Protein AF-A0A7C6D7L3-F1 (afdb_monomer_lite)

Foldseek 3Di:
DDPLVVLLVQLVVLQVVLVVLCPDPDDPCSVVSSVVSNVSSVVSNVVSVVCVVCVVVVD

Structure (mmCIF, N/CA/C/O backbone):
data_AF-A0A7C6D7L3-F1
#
_entry.id   AF-A0A7C6D7L3-F1
#
loop_
_atom_site.group_PDB
_atom_site.id
_atom_site.type_symbol
_atom_site.label_atom_id
_atom_site.label_alt_id
_atom_site.label_comp_id
_atom_site.label_asym_id
_atom_site.label_entity_id
_atom_site.label_seq_id
_atom_site.pdbx_PDB_ins_code
_atom_site.Cartn_x
_atom_site.Cartn_y
_atom_site.Cartn_z
_atom_site.occupancy
_atom_site.B_iso_or_equiv
_atom_site.auth_seq_id
_atom_site.auth_comp_id
_atom_site.auth_asym_id
_atom_site.auth_atom_id
_atom_site.pdbx_PDB_model_num
ATOM 1 N N . MET A 1 1 ? 19.701 -0.237 -3.898 1.00 66.06 1 MET A N 1
ATOM 2 C CA . MET A 1 1 ? 18.250 -0.343 -4.124 1.00 66.06 1 MET A CA 1
ATOM 3 C C . MET A 1 1 ? 17.900 0.591 -5.266 1.00 66.06 1 MET A C 1
ATOM 5 O O . MET A 1 1 ? 18.217 1.773 -5.175 1.00 66.06 1 MET A O 1
ATOM 9 N N . THR A 1 2 ? 17.356 0.060 -6.356 1.00 88.50 2 THR A N 1
ATOM 10 C CA . THR A 1 2 ? 16.891 0.862 -7.498 1.00 88.50 2 THR A CA 1
ATOM 11 C C . THR A 1 2 ? 15.644 1.665 -7.111 1.00 88.50 2 THR A C 1
ATOM 13 O O . THR A 1 2 ? 14.952 1.331 -6.147 1.00 88.50 2 THR A O 1
ATOM 16 N N . HIS A 1 3 ? 15.337 2.746 -7.836 1.00 91.44 3 HIS A N 1
ATOM 17 C CA . HIS A 1 3 ? 14.159 3.569 -7.534 1.00 91.44 3 HIS A CA 1
ATOM 18 C C . HIS A 1 3 ? 12.858 2.745 -7.573 1.00 91.44 3 HIS A C 1
ATOM 20 O O . HIS A 1 3 ? 12.020 2.851 -6.678 1.00 91.44 3 HIS A O 1
ATOM 26 N N . ARG A 1 4 ? 12.739 1.844 -8.555 1.00 93.62 4 ARG A N 1
ATOM 27 C CA . ARG A 1 4 ? 11.637 0.884 -8.681 1.00 93.62 4 ARG A CA 1
ATOM 28 C C . ARG A 1 4 ? 11.503 -0.041 -7.468 1.00 93.62 4 ARG A C 1
ATOM 30 O O . ARG A 1 4 ? 10.395 -0.220 -6.969 1.00 93.62 4 ARG A O 1
ATOM 37 N N . GLU A 1 5 ? 12.604 -0.629 -7.000 1.00 94.81 5 GLU A N 1
ATOM 38 C CA . GLU A 1 5 ? 12.599 -1.503 -5.816 1.00 94.81 5 GLU A CA 1
ATOM 39 C C . GLU A 1 5 ? 12.075 -0.766 -4.583 1.00 94.81 5 GLU A C 1
ATOM 41 O O . GLU A 1 5 ? 11.258 -1.314 -3.846 1.00 94.81 5 GLU A O 1
ATOM 46 N N . ASN A 1 6 ? 12.471 0.499 -4.405 1.00 96.62 6 ASN A N 1
ATOM 47 C CA . ASN A 1 6 ? 11.977 1.318 -3.304 1.00 96.62 6 ASN A CA 1
ATOM 48 C C . ASN A 1 6 ? 10.461 1.565 -3.391 1.00 96.62 6 ASN A C 1
ATOM 50 O O . ASN A 1 6 ? 9.763 1.491 -2.380 1.00 96.62 6 ASN A O 1
ATOM 54 N N . LEU A 1 7 ? 9.933 1.843 -4.587 1.00 97.56 7 LEU A N 1
ATOM 55 C CA . LEU A 1 7 ? 8.491 2.023 -4.784 1.00 97.56 7 LEU A CA 1
ATOM 56 C C . LEU A 1 7 ? 7.713 0.734 -4.496 1.00 97.56 7 LEU A C 1
ATOM 58 O O . LEU A 1 7 ? 6.673 0.794 -3.843 1.00 97.56 7 LEU A O 1
ATOM 62 N N . LEU A 1 8 ? 8.230 -0.419 -4.930 1.00 98.12 8 LEU A N 1
ATOM 63 C CA . LEU A 1 8 ? 7.616 -1.719 -4.665 1.00 98.12 8 LEU A CA 1
ATOM 64 C C . LEU A 1 8 ? 7.591 -2.041 -3.165 1.00 98.12 8 LEU A C 1
ATOM 66 O O . LEU A 1 8 ? 6.551 -2.432 -2.640 1.00 98.12 8 LEU A O 1
ATOM 70 N N . GLU A 1 9 ? 8.705 -1.844 -2.461 1.00 98.44 9 GLU A N 1
ATOM 71 C CA . GLU A 1 9 ? 8.778 -2.082 -1.016 1.00 98.44 9 GLU A CA 1
ATOM 72 C C . GLU A 1 9 ? 7.780 -1.200 -0.254 1.00 98.44 9 GLU A C 1
ATOM 74 O O . GLU A 1 9 ? 7.028 -1.680 0.597 1.00 98.44 9 GLU A O 1
ATOM 79 N N . ARG A 1 10 ? 7.698 0.084 -0.618 1.00 98.50 10 ARG A N 1
ATOM 80 C CA . ARG A 1 10 ? 6.732 1.016 -0.026 1.00 98.50 10 ARG A CA 1
ATOM 81 C C . ARG A 1 10 ? 5.288 0.646 -0.354 1.00 98.50 10 ARG A C 1
ATOM 83 O O . ARG A 1 10 ? 4.434 0.785 0.518 1.00 98.50 10 ARG A O 1
ATOM 90 N N . ALA A 1 11 ? 5.011 0.156 -1.564 1.00 98.75 11 ALA A N 1
ATOM 91 C CA . ALA A 1 11 ? 3.688 -0.336 -1.942 1.00 98.75 11 ALA A CA 1
ATOM 92 C C . ALA A 1 11 ? 3.255 -1.515 -1.058 1.00 98.75 11 ALA A C 1
ATOM 94 O O . ALA A 1 11 ? 2.139 -1.523 -0.536 1.00 98.75 11 ALA A O 1
ATOM 95 N N . ILE A 1 12 ? 4.154 -2.480 -0.835 1.00 98.75 12 ILE A N 1
ATOM 96 C CA . ILE A 1 12 ? 3.904 -3.638 0.033 1.00 98.75 12 ILE A CA 1
ATOM 97 C C . ILE A 1 12 ? 3.652 -3.175 1.471 1.00 98.75 12 ILE A C 1
ATOM 99 O O . ILE A 1 12 ? 2.636 -3.541 2.061 1.00 98.75 12 ILE A O 1
ATOM 103 N N . ALA A 1 13 ? 4.526 -2.325 2.018 1.00 98.75 13 ALA A N 1
ATOM 104 C CA . ALA A 1 13 ? 4.387 -1.813 3.380 1.00 98.75 13 ALA A CA 1
ATOM 105 C C . ALA A 1 13 ? 3.072 -1.036 3.587 1.00 98.75 13 ALA A C 1
ATOM 107 O O . ALA A 1 13 ? 2.382 -1.233 4.592 1.00 98.75 13 ALA A O 1
ATOM 108 N N . ALA A 1 14 ? 2.687 -0.193 2.623 1.00 98.75 14 ALA A N 1
ATOM 109 C CA . ALA A 1 14 ? 1.427 0.545 2.656 1.00 98.75 14 ALA A CA 1
ATOM 110 C C . ALA A 1 14 ? 0.206 -0.390 2.610 1.00 98.75 14 ALA A C 1
ATOM 112 O O . ALA A 1 14 ? -0.740 -0.188 3.372 1.00 98.75 14 ALA A O 1
ATOM 113 N N . MET A 1 15 ? 0.235 -1.447 1.788 1.00 98.75 15 MET A N 1
ATOM 114 C CA . MET A 1 15 ? -0.866 -2.415 1.711 1.00 98.75 15 MET A CA 1
ATOM 115 C C . MET A 1 15 ? -1.002 -3.231 3.001 1.00 98.75 15 MET A C 1
ATOM 117 O O . MET A 1 15 ? -2.111 -3.412 3.498 1.00 98.75 15 MET A O 1
ATOM 121 N N . VAL A 1 16 ? 0.114 -3.685 3.580 1.00 98.69 16 VAL A N 1
ATOM 122 C CA . VAL A 1 16 ? 0.109 -4.382 4.876 1.00 98.69 16 VAL A CA 1
ATOM 123 C C . VAL A 1 16 ? -0.477 -3.475 5.959 1.00 98.69 16 VAL A C 1
ATOM 125 O O . VAL A 1 16 ? -1.386 -3.889 6.675 1.00 98.69 16 VAL A O 1
ATOM 128 N N . SER A 1 17 ? -0.056 -2.208 6.000 1.00 98.38 17 SER A N 1
ATOM 129 C CA . SER A 1 17 ? -0.595 -1.213 6.937 1.00 98.38 17 SER A CA 1
ATOM 130 C C . SER A 1 17 ? -2.100 -0.994 6.741 1.00 98.38 17 SER A C 1
ATOM 132 O O . SER A 1 17 ? -2.845 -0.872 7.715 1.00 98.38 17 SER A O 1
ATOM 134 N N . ALA A 1 18 ? -2.578 -0.980 5.490 1.00 98.50 18 ALA A N 1
ATOM 135 C CA . ALA A 1 18 ? -4.004 -0.907 5.190 1.00 98.50 18 ALA A CA 1
ATOM 136 C C . ALA A 1 18 ? -4.747 -2.103 5.809 1.00 98.50 18 ALA A C 1
ATOM 138 O O . ALA A 1 18 ? -5.715 -1.917 6.549 1.00 98.50 18 ALA A O 1
ATOM 139 N N . LEU A 1 19 ? -4.272 -3.328 5.566 1.00 98.12 19 LEU A N 1
ATOM 140 C CA . LEU A 1 19 ? -4.887 -4.553 6.087 1.00 98.12 19 LEU A CA 1
ATOM 141 C C . LEU A 1 19 ? -4.906 -4.595 7.620 1.00 98.12 19 LEU A C 1
ATOM 143 O O . LEU A 1 19 ? -5.911 -4.992 8.210 1.00 98.12 19 LEU A O 1
ATOM 147 N N . GLU A 1 20 ? -3.839 -4.141 8.275 1.00 97.88 20 GLU A N 1
ATOM 148 C CA . GLU A 1 20 ? -3.790 -4.018 9.735 1.00 97.88 20 GLU A CA 1
ATOM 149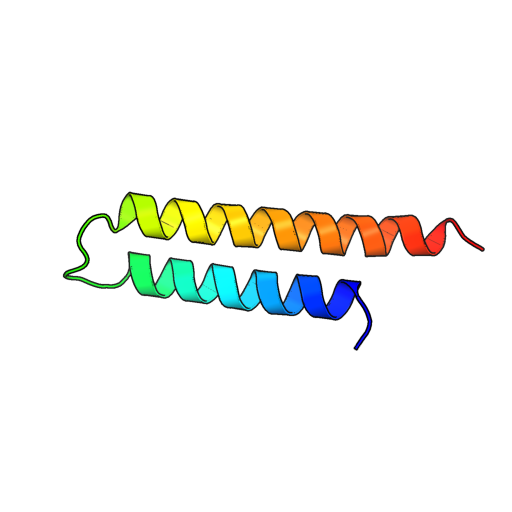 C C . GLU A 1 20 ? -4.850 -3.047 10.263 1.00 97.88 20 GLU A C 1
ATOM 151 O O . GLU A 1 20 ? -5.564 -3.370 11.216 1.00 97.88 20 GLU A O 1
ATOM 156 N N . VAL A 1 21 ? -4.998 -1.877 9.630 1.00 96.94 21 VAL A N 1
ATOM 157 C CA . VAL A 1 21 ? -6.050 -0.907 9.971 1.00 96.94 21 VAL A CA 1
ATOM 158 C C . VAL A 1 21 ? -7.431 -1.531 9.783 1.00 96.94 21 VAL A C 1
ATOM 160 O O . VAL A 1 21 ? -8.265 -1.432 10.684 1.00 96.94 21 VAL A O 1
ATOM 163 N N . TYR A 1 22 ? -7.668 -2.219 8.664 1.00 96.00 22 TYR A N 1
ATOM 164 C CA . TYR A 1 22 ? -8.954 -2.850 8.358 1.00 96.00 22 TYR A CA 1
ATOM 165 C C . TYR A 1 22 ? -9.333 -3.961 9.346 1.00 96.00 22 TYR A C 1
ATOM 167 O O . TYR A 1 22 ? -10.494 -4.074 9.740 1.00 96.00 22 TYR A O 1
ATOM 175 N N . ASN A 1 23 ? -8.353 -4.746 9.794 1.00 96.75 23 ASN A N 1
ATOM 176 C CA . ASN A 1 23 ? -8.568 -5.826 10.756 1.00 96.75 23 ASN A CA 1
ATOM 177 C C . ASN A 1 23 ? -8.634 -5.337 12.209 1.00 96.75 23 ASN A C 1
ATOM 179 O O . ASN A 1 23 ? -9.018 -6.101 13.098 1.00 96.75 23 ASN A O 1
ATOM 183 N N . LYS A 1 24 ? -8.297 -4.072 12.486 1.00 95.00 24 LYS A N 1
ATOM 184 C CA . LYS A 1 24 ? -8.353 -3.536 13.846 1.00 95.00 24 LYS A CA 1
ATOM 185 C C . LYS A 1 24 ? -9.820 -3.402 14.303 1.00 95.00 24 LYS A C 1
ATOM 187 O O . LYS A 1 24 ? -10.621 -2.733 13.635 1.00 95.00 24 LYS A O 1
ATOM 192 N N . PRO A 1 25 ? -10.206 -4.008 15.443 1.00 88.06 25 PRO A N 1
ATOM 193 C CA . PRO A 1 25 ? -11.604 -4.058 15.879 1.00 88.06 25 PRO A CA 1
ATOM 194 C C . PRO A 1 25 ? -12.151 -2.685 16.287 1.00 88.06 25 PRO A C 1
ATOM 196 O O . PRO A 1 25 ? -13.305 -2.373 16.009 1.00 88.06 25 PRO A O 1
ATOM 199 N N . THR A 1 26 ? -11.316 -1.837 16.890 1.00 91.25 26 THR A N 1
ATOM 200 C CA . THR A 1 26 ? -11.670 -0.478 17.315 1.00 91.25 26 THR A CA 1
ATOM 201 C C . THR A 1 26 ? -10.716 0.535 16.688 1.00 91.25 26 THR A C 1
ATOM 203 O O . THR A 1 26 ? -9.685 0.900 17.248 1.00 91.25 26 THR A O 1
ATOM 206 N N . PHE A 1 27 ? -11.067 0.996 15.489 1.00 92.56 27 PHE A N 1
ATOM 207 C CA . PHE A 1 27 ? -10.357 2.063 14.788 1.00 92.56 27 PHE A CA 1
ATOM 208 C C . PHE A 1 27 ? -11.381 3.047 14.223 1.00 92.56 27 PHE A C 1
ATOM 210 O O . PHE A 1 27 ? -12.227 2.684 13.404 1.00 92.56 27 PHE A O 1
ATOM 217 N N . ARG A 1 28 ? -11.354 4.296 14.695 1.00 93.88 28 ARG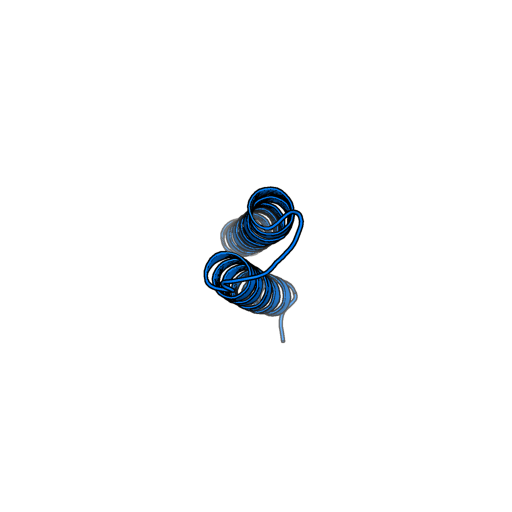 A N 1
ATOM 218 C CA . ARG A 1 28 ? -12.253 5.335 14.182 1.00 93.88 28 ARG A CA 1
ATOM 219 C C . ARG A 1 28 ? -11.814 5.705 12.764 1.00 93.88 28 ARG A C 1
ATOM 221 O O . ARG A 1 28 ? -10.626 5.901 12.549 1.00 93.88 28 ARG A O 1
ATOM 228 N N . TYR A 1 29 ? -12.763 5.808 11.834 1.00 95.25 29 TYR A N 1
ATOM 229 C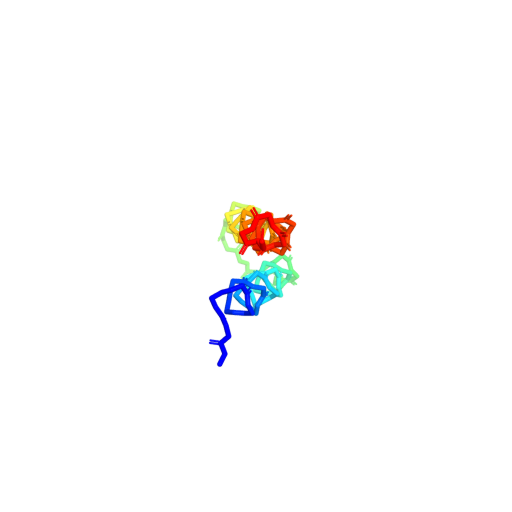 CA . TYR A 1 29 ? -12.501 6.045 10.404 1.00 95.25 29 TYR A CA 1
ATOM 230 C C . TYR A 1 29 ? -11.728 4.909 9.711 1.00 95.25 29 TYR A C 1
ATOM 232 O O . TYR A 1 29 ? -10.877 5.129 8.851 1.00 95.25 29 TYR A O 1
ATOM 240 N N . ARG A 1 30 ? -11.985 3.660 10.126 1.00 95.88 30 ARG A N 1
ATOM 241 C CA . ARG A 1 30 ? -11.280 2.468 9.631 1.00 95.88 30 ARG A CA 1
ATOM 242 C C . ARG A 1 30 ? -11.355 2.308 8.120 1.00 95.88 30 ARG A C 1
ATOM 244 O O . ARG A 1 30 ? -10.348 1.986 7.501 1.00 95.88 30 ARG A O 1
ATOM 251 N N . ALA A 1 31 ? -12.540 2.499 7.546 1.00 96.06 31 ALA A N 1
ATOM 252 C CA . ALA A 1 31 ? -12.741 2.334 6.114 1.00 96.06 31 ALA A CA 1
ATOM 253 C C . ALA A 1 31 ? -11.988 3.421 5.337 1.00 96.06 31 ALA A C 1
ATOM 255 O O . ALA A 1 31 ? -11.326 3.125 4.347 1.00 96.06 31 ALA A O 1
ATOM 256 N N . GLU A 1 32 ? -12.022 4.659 5.821 1.00 98.12 32 GLU A N 1
ATOM 257 C CA . GLU A 1 32 ? -11.358 5.809 5.220 1.00 98.12 32 GLU A CA 1
ATOM 258 C C . GLU A 1 32 ? -9.835 5.661 5.284 1.00 98.12 32 GLU A C 1
ATOM 260 O O . GLU A 1 32 ? -9.158 5.783 4.265 1.00 98.12 32 GLU A O 1
ATOM 265 N N . SER A 1 33 ? -9.285 5.322 6.454 1.00 97.88 33 SER A N 1
ATOM 266 C CA . SER A 1 33 ? -7.847 5.091 6.622 1.00 97.88 33 SER A CA 1
ATOM 267 C C . SER A 1 33 ? -7.349 3.879 5.833 1.00 97.88 33 SER A C 1
ATOM 269 O O . SER A 1 33 ? -6.302 3.974 5.195 1.00 97.88 33 SER A O 1
ATOM 271 N N . PHE A 1 34 ? -8.107 2.775 5.807 1.00 98.06 34 PHE A N 1
ATOM 272 C CA . PHE A 1 34 ? -7.824 1.645 4.916 1.00 98.06 34 PHE A CA 1
ATOM 273 C C . PHE A 1 34 ? -7.764 2.103 3.458 1.00 98.06 34 PHE A C 1
ATOM 275 O O . PHE A 1 34 ? -6.794 1.816 2.766 1.00 98.06 34 PHE A O 1
ATOM 282 N N . THR A 1 35 ? -8.776 2.846 3.008 1.00 98.44 35 THR A N 1
ATOM 283 C CA . THR A 1 35 ? -8.903 3.279 1.612 1.00 98.44 35 THR A CA 1
ATOM 284 C C . THR A 1 35 ? -7.736 4.170 1.196 1.00 98.44 35 THR A C 1
ATOM 286 O O . THR A 1 35 ? -7.146 3.941 0.145 1.00 98.44 35 THR A O 1
ATOM 289 N N . ILE A 1 36 ? -7.341 5.134 2.034 1.00 98.62 36 ILE A N 1
ATOM 290 C CA . ILE A 1 36 ? -6.190 6.012 1.767 1.00 98.62 36 ILE A CA 1
ATOM 291 C C . ILE A 1 36 ? -4.900 5.194 1.607 1.00 98.62 36 ILE A C 1
ATOM 293 O O . ILE A 1 36 ? -4.161 5.387 0.641 1.00 98.62 36 ILE A O 1
ATOM 297 N N . LEU A 1 37 ? -4.638 4.263 2.529 1.00 98.62 37 LEU A N 1
ATOM 298 C CA . LEU A 1 37 ? -3.433 3.429 2.497 1.00 98.62 37 LEU A CA 1
ATOM 299 C C . LEU A 1 37 ? -3.436 2.456 1.311 1.00 98.62 37 LEU A C 1
ATOM 301 O O . LEU A 1 37 ? -2.423 2.319 0.627 1.00 98.62 37 LEU A O 1
ATOM 305 N N . ALA A 1 38 ? -4.574 1.821 1.027 1.00 98.75 38 ALA A N 1
ATOM 306 C CA . ALA A 1 38 ? -4.720 0.890 -0.087 1.00 98.75 38 ALA A CA 1
ATOM 307 C C . ALA A 1 38 ? -4.550 1.591 -1.444 1.00 98.75 38 ALA A C 1
ATOM 309 O O . ALA A 1 38 ? -3.873 1.059 -2.323 1.00 98.75 38 ALA A O 1
ATOM 310 N N . ILE A 1 39 ? -5.107 2.797 -1.614 1.00 98.75 39 ILE A N 1
ATOM 311 C CA . ILE A 1 39 ? -4.913 3.602 -2.829 1.00 98.75 39 ILE A CA 1
ATOM 312 C C . ILE A 1 39 ? -3.440 3.987 -2.982 1.00 98.75 39 ILE A C 1
ATOM 314 O O . ILE A 1 39 ? -2.883 3.821 -4.066 1.00 98.75 39 ILE A O 1
ATOM 318 N N . ASN A 1 40 ? -2.783 4.435 -1.906 1.00 98.75 40 ASN A N 1
ATOM 319 C CA . ASN A 1 40 ? -1.359 4.768 -1.948 1.00 98.75 40 ASN A CA 1
ATOM 320 C C . ASN A 1 40 ? -0.493 3.562 -2.345 1.00 98.75 40 ASN A C 1
ATOM 322 O O . ASN A 1 40 ? 0.410 3.696 -3.170 1.00 98.75 40 ASN A O 1
ATOM 326 N N . ALA A 1 41 ? -0.799 2.380 -1.809 1.00 98.81 41 ALA A N 1
ATOM 327 C CA . ALA A 1 41 ? -0.119 1.144 -2.169 1.00 98.81 41 ALA A CA 1
ATOM 328 C C . ALA A 1 41 ? -0.266 0.814 -3.662 1.00 98.81 41 ALA A C 1
ATOM 330 O O . ALA A 1 41 ? 0.727 0.529 -4.331 1.00 98.81 41 ALA A O 1
ATOM 331 N N . TRP A 1 42 ? -1.485 0.902 -4.203 1.00 98.69 42 TRP A N 1
ATOM 332 C CA . TRP A 1 42 ? -1.739 0.678 -5.628 1.00 98.69 42 TRP A CA 1
ATOM 333 C C . TRP A 1 42 ? -1.035 1.702 -6.519 1.00 98.69 42 TRP A C 1
ATOM 335 O O . TRP A 1 42 ? -0.437 1.321 -7.523 1.00 98.69 42 TRP A O 1
ATOM 345 N N . GLU A 1 43 ? -1.044 2.981 -6.148 1.00 98.75 43 GLU A N 1
ATOM 346 C CA . GLU A 1 43 ? -0.351 4.035 -6.894 1.00 98.75 43 GLU A CA 1
ATOM 347 C C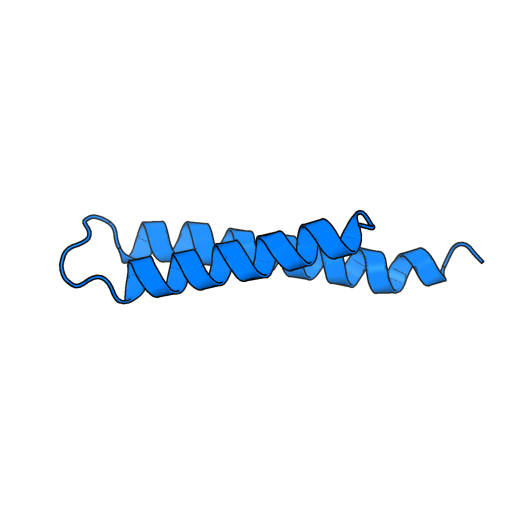 . GLU A 1 43 ? 1.161 3.771 -6.974 1.00 98.75 43 GLU A C 1
ATOM 349 O O . GLU A 1 43 ? 1.759 3.862 -8.048 1.00 98.75 43 GLU A O 1
ATOM 354 N N . LEU A 1 44 ? 1.783 3.398 -5.851 1.00 98.56 44 LEU A N 1
ATOM 355 C CA . LEU A 1 44 ? 3.206 3.062 -5.795 1.00 98.56 44 LEU A CA 1
ATOM 356 C C . LEU A 1 44 ? 3.531 1.796 -6.597 1.00 98.56 44 LEU A C 1
ATOM 358 O O . LEU A 1 44 ? 4.527 1.777 -7.320 1.00 98.56 44 LEU A O 1
ATOM 362 N N . LEU A 1 45 ? 2.681 0.767 -6.518 1.00 98.44 45 LEU A N 1
ATOM 363 C CA . LEU A 1 45 ? 2.847 -0.471 -7.278 1.00 98.44 45 LEU A CA 1
ATOM 364 C C . LEU A 1 45 ? 2.791 -0.212 -8.787 1.00 98.44 45 LEU A C 1
ATOM 366 O O . LEU A 1 45 ? 3.650 -0.693 -9.525 1.00 98.44 45 LEU A O 1
ATOM 370 N N . VAL A 1 46 ? 1.813 0.5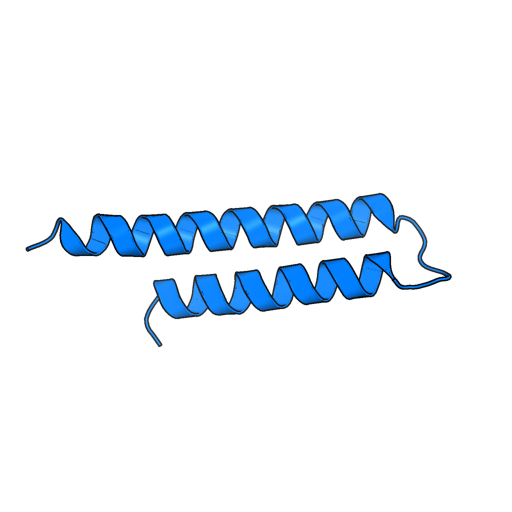73 -9.245 1.00 98.19 46 VAL A N 1
ATOM 371 C CA . VAL A 1 46 ? 1.672 0.927 -10.664 1.00 98.19 46 VAL A CA 1
ATOM 372 C C . VAL A 1 46 ? 2.870 1.744 -11.140 1.00 98.19 46 VAL A C 1
ATOM 374 O O . VAL A 1 46 ? 3.405 1.451 -12.205 1.00 98.19 46 VAL A O 1
ATOM 377 N N . LYS A 1 47 ? 3.361 2.703 -10.344 1.00 96.56 47 LYS A N 1
ATOM 378 C CA . LYS A 1 47 ? 4.588 3.451 -10.668 1.00 96.56 47 LYS A CA 1
ATOM 379 C C . LYS A 1 47 ? 5.809 2.536 -10.776 1.00 96.56 47 LYS A C 1
ATOM 381 O O . LYS A 1 47 ? 6.587 2.672 -11.715 1.00 96.56 47 LYS A O 1
ATOM 386 N N . ALA A 1 48 ? 5.964 1.579 -9.860 1.00 96.56 48 ALA A N 1
ATOM 387 C CA . ALA A 1 48 ? 7.045 0.597 -9.922 1.00 96.56 48 ALA A CA 1
ATOM 388 C C . ALA A 1 48 ? 6.942 -0.292 -11.175 1.00 96.56 48 ALA A C 1
ATOM 390 O O . ALA A 1 48 ? 7.948 -0.547 -11.834 1.00 96.56 48 ALA A O 1
ATOM 391 N N . LYS A 1 49 ? 5.733 -0.742 -11.529 1.00 95.56 49 LYS A N 1
ATOM 392 C CA . LYS A 1 49 ? 5.492 -1.529 -12.746 1.00 95.56 49 LYS A CA 1
ATOM 393 C C . LYS A 1 49 ? 5.776 -0.720 -14.008 1.00 95.56 49 LYS A C 1
ATOM 395 O O . LYS A 1 49 ? 6.420 -1.232 -14.910 1.00 95.56 49 LYS A O 1
ATOM 400 N N . TRP A 1 50 ? 5.353 0.540 -14.046 1.00 95.62 50 TRP A N 1
ATOM 401 C CA . TRP A 1 50 ? 5.628 1.427 -15.171 1.00 95.62 50 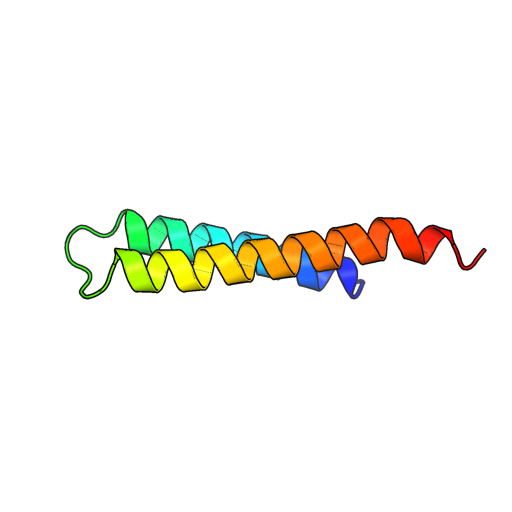TRP A CA 1
ATOM 402 C C . TRP A 1 50 ? 7.133 1.621 -15.373 1.00 95.62 50 TRP A C 1
ATOM 404 O O . TRP A 1 50 ? 7.611 1.455 -16.487 1.00 95.62 50 TRP A O 1
ATOM 414 N N . LEU A 1 51 ? 7.893 1.873 -14.301 1.00 93.50 51 LEU A N 1
ATOM 415 C CA . LEU A 1 51 ? 9.354 1.958 -14.396 1.00 93.50 51 LEU A CA 1
ATOM 416 C C . LEU A 1 51 ? 9.982 0.649 -14.871 1.00 93.50 51 LEU A C 1
ATOM 418 O O . LEU A 1 51 ? 10.895 0.699 -15.674 1.00 93.50 51 LEU A O 1
ATOM 422 N N . LEU A 1 52 ? 9.485 -0.510 -14.423 1.00 92.56 52 LEU A N 1
ATOM 423 C CA . LEU A 1 52 ? 9.966 -1.803 -14.921 1.00 92.56 52 LEU A CA 1
ATOM 424 C C . LEU A 1 52 ? 9.806 -1.927 -16.438 1.00 92.56 52 LEU A C 1
ATOM 426 O O . LEU A 1 52 ? 10.715 -2.393 -17.104 1.00 92.56 52 LEU A O 1
ATOM 430 N N . ASP A 1 53 ? 8.646 -1.524 -16.952 1.00 93.19 53 ASP A N 1
ATOM 431 C CA . ASP A 1 53 ? 8.303 -1.696 -18.362 1.00 93.19 53 ASP A CA 1
ATOM 432 C C . ASP A 1 53 ? 8.961 -0.645 -19.270 1.00 93.19 53 ASP A C 1
ATOM 434 O O . ASP A 1 53 ? 9.101 -0.887 -20.462 1.00 93.19 53 ASP A O 1
ATOM 438 N N . ASN A 1 54 ? 9.319 0.527 -18.727 1.00 90.12 54 ASN A N 1
ATOM 439 C CA . ASN A 1 54 ? 9.840 1.663 -19.499 1.00 90.12 54 ASN A CA 1
ATOM 440 C C . ASN A 1 54 ? 11.347 1.909 -19.285 1.00 90.12 54 ASN A C 1
ATOM 442 O O . ASN A 1 54 ? 11.948 2.591 -20.108 1.00 90.12 54 ASN A O 1
ATOM 446 N N . ASP A 1 55 ? 11.985 1.349 -18.244 1.00 68.38 55 ASP A N 1
ATOM 447 C CA . ASP A 1 55 ? 13.461 1.298 -18.160 1.00 68.38 55 ASP A CA 1
ATOM 448 C C . ASP A 1 55 ? 14.057 0.356 -19.231 1.00 68.38 55 ASP A C 1
ATOM 450 O O . ASP A 1 55 ? 15.214 0.532 -19.604 1.00 68.38 55 ASP A O 1
ATOM 454 N N . ASP A 1 56 ? 13.277 -0.593 -19.773 1.00 55.72 56 ASP A N 1
ATOM 455 C CA . ASP A 1 56 ? 13.682 -1.438 -20.914 1.00 55.72 56 ASP A CA 1
ATOM 456 C C . ASP A 1 56 ? 13.661 -0.683 -22.268 1.00 55.72 56 ASP A C 1
ATOM 458 O O . ASP A 1 56 ? 14.233 -1.162 -23.248 1.00 55.72 56 ASP A O 1
ATOM 462 N N . ASP A 1 57 ? 13.055 0.513 -22.335 1.00 49.81 57 ASP A N 1
ATOM 463 C CA . ASP A 1 57 ? 12.911 1.317 -23.568 1.00 49.81 57 ASP A CA 1
ATOM 464 C C . ASP A 1 57 ? 14.035 2.369 -23.738 1.00 49.81 57 ASP A C 1
ATOM 466 O O . ASP A 1 57 ? 14.022 3.176 -24.666 1.00 49.81 57 ASP A O 1
ATOM 470 N N . ILE A 1 58 ? 15.033 2.369 -22.841 1.00 45.81 58 ILE A N 1
ATOM 471 C CA . ILE A 1 58 ? 16.257 3.194 -22.927 1.00 45.81 58 ILE A CA 1
ATOM 472 C C . ILE A 1 58 ? 17.480 2.304 -23.231 1.00 45.81 58 ILE A C 1
ATOM 474 O O . ILE A 1 58 ? 18.553 2.471 -22.646 1.00 45.81 58 ILE A O 1
ATOM 478 N N . SER A 1 59 ? 17.316 1.334 -24.138 1.00 39.53 59 SER A N 1
ATOM 479 C CA . SER A 1 59 ? 18.424 0.547 -24.705 1.00 39.53 59 SER A CA 1
ATOM 480 C C . SER A 1 59 ? 18.814 0.995 -26.110 1.00 39.53 59 SER A C 1
ATOM 482 O O . SER A 1 59 ? 17.922 1.376 -26.900 1.00 39.53 59 SER A O 1
#

Radius of gyration: 14.18 Å; chains: 1; bounding box: 31×12×42 Å

Secondary structure (DSSP, 8-state):
--HHHHHHHHHHHHHHHHHHHHH-SS-TTHHHHHHHHHHHHHHHHHHHHHHHHHGGG--

pLDDT: mean 92.15, std 13.45, range [39.53, 98.81]

Sequence (59 aa):
MTHRENLLERAIAAMVSALEVYNKPTFRYRAESFTILAINAWELLVKAKWLLDNDDDIS